Protein AF-A0A354BKN1-F1 (afdb_monomer)

Sequence (120 aa):
EFMAEVVRRTGCGILLDLNNLYVNAVNFHLDPVKFMDAIQPDAVQEIHLAGFDHVGRWLVDTHGQAVYPEVWSLYEWALHHFGPRPTLIEWDTNLPPLAVLLEQASQANAMLGACYATPA

Foldseek 3Di:
DVVQVVCVVPVAADAAELQVLVQCCQQVVHDSLVVLVSHDLVRHAEYEFAHWDDDPSHTHDQSQDQGDPVSVVVLLVNCVPNNQHHYAYGHDHNDDPVVSRVVSVVVSVVSNVVSVVDDD

pLDDT: mean 93.89, std 9.85, range [40.62, 98.56]

Nearest PDB structures (foldseek):
  7dz9-assembly1_A  TM=8.932E-01  e=1.443E-04  Vibrio caribbeanicus ATCC BAA-2122
  8hci-assembly1_D  TM=8.372E-01  e=2.764E-04  Pseudomonas syringae pv. maculicola str. ES4326
  7dz9-assembly2_B  TM=8.930E-01  e=6.866E-04  Vibrio caribbeanicus ATCC BAA-2122
  3stc-assembly1_D  TM=5.142E-01  e=1.376E+00  Neisseria meningitidis MC58
  4mg4-assembly1_A  TM=4.304E-01  e=5.749E+00  Burkholderia cenocepacia J2315

Structure (mmCIF, N/CA/C/O backbone):
data_AF-A0A354BKN1-F1
#
_entry.id   AF-A0A354BKN1-F1
#
loop_
_atom_site.group_PDB
_atom_site.id
_atom_site.type_symbol
_atom_site.label_atom_id
_atom_site.label_alt_id
_atom_site.label_comp_id
_atom_site.label_asym_id
_atom_site.label_entity_id
_atom_site.label_seq_id
_atom_site.pdbx_PDB_ins_code
_atom_site.Cartn_x
_atom_site.Cartn_y
_atom_site.Cartn_z
_atom_site.occupancy
_atom_site.B_iso_or_equiv
_atom_site.auth_seq_id
_atom_site.auth_comp_id
_atom_site.auth_asym_id
_atom_site.auth_atom_id
_atom_site.pdbx_PDB_model_num
ATOM 1 N N . GLU A 1 1 ? -15.680 -10.136 0.153 1.00 79.81 1 GLU A N 1
ATOM 2 C CA . GLU A 1 1 ? -16.467 -11.149 0.902 1.00 79.81 1 GLU A CA 1
ATOM 3 C C . GLU A 1 1 ? -15.607 -11.992 1.842 1.00 79.81 1 GLU A C 1
ATOM 5 O O . GLU A 1 1 ? -15.826 -11.904 3.040 1.00 79.81 1 GLU A O 1
ATOM 10 N N . PHE A 1 2 ? -14.603 -12.738 1.357 1.00 91.38 2 PHE A N 1
ATOM 11 C CA . PHE A 1 2 ? -13.767 -13.594 2.219 1.00 91.38 2 PHE A CA 1
ATOM 12 C C . PHE A 1 2 ? -13.072 -12.837 3.367 1.00 91.38 2 PHE A C 1
ATOM 14 O O . PHE A 1 2 ? -13.314 -13.151 4.528 1.00 91.38 2 PHE A O 1
ATOM 21 N N . MET A 1 3 ? -12.270 -11.809 3.061 1.00 93.31 3 MET A N 1
ATOM 22 C CA . MET A 1 3 ? -11.520 -11.063 4.087 1.00 93.31 3 MET A CA 1
ATOM 23 C C . MET A 1 3 ? -12.432 -10.381 5.111 1.00 93.31 3 MET A C 1
ATOM 25 O O . MET A 1 3 ? -12.196 -10.481 6.311 1.00 93.31 3 MET A O 1
ATOM 29 N N . ALA A 1 4 ? -13.518 -9.758 4.648 1.00 92.00 4 ALA A N 1
ATOM 30 C CA . ALA A 1 4 ? -14.510 -9.136 5.520 1.00 92.00 4 ALA A CA 1
ATOM 31 C C . ALA A 1 4 ? -15.143 -10.148 6.491 1.00 92.00 4 ALA A C 1
ATOM 33 O O . ALA A 1 4 ? -15.324 -9.852 7.671 1.00 92.00 4 ALA A O 1
ATOM 34 N N . GLU A 1 5 ? -15.439 -11.362 6.020 1.00 95.06 5 GLU A N 1
ATOM 35 C CA . GLU A 1 5 ? -16.007 -12.418 6.858 1.00 95.06 5 GLU A CA 1
ATOM 36 C C . GLU A 1 5 ? -14.989 -12.992 7.853 1.00 95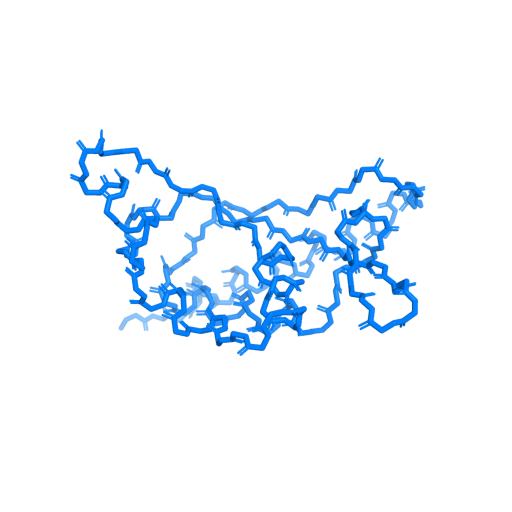.06 5 GLU A C 1
ATOM 38 O O . GLU A 1 5 ? -15.362 -13.302 8.986 1.00 95.06 5 GLU A O 1
ATOM 43 N N . VAL A 1 6 ? -13.710 -13.099 7.468 1.00 95.69 6 VAL A N 1
ATOM 44 C CA . VAL A 1 6 ? -12.626 -13.488 8.385 1.00 95.69 6 VAL A CA 1
ATOM 45 C C . VAL A 1 6 ? -12.541 -12.488 9.534 1.00 95.69 6 VAL A C 1
ATOM 47 O O . VAL A 1 6 ? -12.700 -12.898 10.682 1.00 95.69 6 VAL A O 1
ATOM 50 N N . VAL A 1 7 ? -12.413 -11.191 9.232 1.00 95.62 7 VAL A N 1
ATOM 51 C CA . VAL A 1 7 ? -12.402 -10.119 10.243 1.00 95.62 7 VAL A CA 1
ATOM 52 C C . VAL A 1 7 ? -13.633 -10.191 11.136 1.00 95.62 7 VAL A C 1
ATOM 54 O O . VAL A 1 7 ? -13.516 -10.169 12.358 1.00 95.62 7 VAL A O 1
ATOM 57 N N . ARG A 1 8 ? -14.827 -10.331 10.549 1.00 94.31 8 ARG A N 1
ATOM 58 C CA . ARG A 1 8 ? -16.079 -10.371 11.313 1.00 94.31 8 ARG A CA 1
ATOM 59 C C . ARG A 1 8 ? -16.128 -11.544 12.298 1.00 94.31 8 ARG A C 1
ATOM 61 O O . ARG A 1 8 ? -16.723 -11.415 13.366 1.00 94.31 8 ARG A O 1
ATOM 68 N N . ARG A 1 9 ? -15.560 -12.701 11.941 1.00 96.88 9 ARG A N 1
ATOM 69 C CA . ARG A 1 9 ? -15.580 -13.906 12.790 1.00 96.88 9 ARG A CA 1
ATOM 70 C C . ARG A 1 9 ? -14.491 -13.920 13.851 1.00 96.88 9 ARG A C 1
ATOM 72 O O . ARG A 1 9 ? -14.716 -14.495 14.912 1.00 96.88 9 ARG A O 1
ATOM 79 N N . THR A 1 10 ? -13.324 -13.357 13.558 1.00 96.88 10 THR A N 1
ATOM 80 C CA . THR A 1 10 ? -12.150 -13.453 14.437 1.00 96.88 10 THR A CA 1
ATOM 81 C C . THR A 1 10 ? -11.902 -12.181 15.240 1.00 96.88 10 THR A C 1
ATOM 83 O O . THR A 1 10 ? -11.263 -12.245 16.285 1.00 96.88 10 THR A O 1
ATOM 86 N N . GLY A 1 11 ? -12.381 -11.032 14.756 1.00 94.75 11 GLY A N 1
ATOM 87 C CA . GLY A 1 11 ? -12.031 -9.715 15.280 1.00 94.75 11 GLY A CA 1
ATOM 88 C C . GLY A 1 11 ? -10.586 -9.298 14.986 1.00 94.75 11 GLY A C 1
ATOM 89 O O . GLY A 1 11 ? -10.112 -8.337 15.587 1.00 94.75 11 GLY A O 1
ATOM 90 N N . CYS A 1 12 ? -9.860 -10.011 14.115 1.00 96.38 12 CYS A N 1
ATOM 91 C CA . CYS A 1 12 ? -8.496 -9.627 13.762 1.00 96.38 12 CYS A CA 1
ATOM 92 C C . CYS A 1 12 ? -8.479 -8.381 12.867 1.00 96.38 12 CYS A C 1
ATOM 94 O O . CYS A 1 12 ? -9.401 -8.150 12.084 1.00 96.38 12 CYS A O 1
ATOM 96 N N . GLY A 1 13 ? -7.399 -7.606 12.957 1.00 96.44 13 GLY A N 1
ATOM 97 C CA . GLY A 1 13 ? -7.116 -6.545 11.996 1.00 96.44 13 GLY A CA 1
ATOM 98 C C . GLY A 1 13 ? -6.621 -7.087 10.652 1.00 96.44 13 GLY A C 1
ATOM 99 O O . GLY A 1 13 ? -6.341 -8.278 10.502 1.00 96.44 13 GLY A O 1
ATOM 100 N N . ILE A 1 14 ? -6.498 -6.180 9.689 1.00 97.62 14 ILE A N 1
ATOM 101 C CA . ILE A 1 14 ? -5.946 -6.391 8.355 1.00 97.62 14 ILE A CA 1
ATOM 102 C C . ILE A 1 14 ? -4.712 -5.503 8.207 1.00 97.62 14 ILE A C 1
ATOM 104 O O . ILE A 1 14 ? -4.780 -4.290 8.415 1.00 97.62 14 ILE A O 1
ATOM 108 N N . LEU A 1 15 ? -3.613 -6.120 7.794 1.00 97.69 15 LEU A N 1
ATOM 109 C CA . LEU A 1 15 ? -2.535 -5.448 7.084 1.00 97.69 15 LEU A CA 1
ATOM 110 C C . LEU A 1 15 ? -2.904 -5.505 5.601 1.00 97.69 15 LEU A C 1
ATOM 112 O O . LEU A 1 15 ? -3.073 -6.593 5.044 1.00 97.69 15 LEU A O 1
ATOM 116 N N . LEU A 1 16 ? -3.149 -4.342 5.004 1.00 98.06 16 LEU A N 1
ATOM 117 C CA . LEU A 1 16 ? -3.616 -4.226 3.631 1.00 98.06 16 LEU A CA 1
ATOM 118 C C . LEU A 1 16 ? -2.444 -3.878 2.721 1.00 98.06 16 LEU A C 1
ATOM 120 O O . LEU A 1 16 ? -2.022 -2.729 2.650 1.00 98.06 16 LEU A O 1
ATOM 124 N N . ASP A 1 17 ? -1.957 -4.870 1.994 1.00 98.12 17 ASP A N 1
ATOM 125 C CA . ASP A 1 17 ? -0.985 -4.654 0.932 1.00 98.12 17 ASP A CA 1
ATOM 126 C C . ASP A 1 17 ? -1.700 -4.264 -0.372 1.00 98.12 17 ASP A C 1
ATOM 128 O O . ASP A 1 17 ? -2.468 -5.038 -0.961 1.00 98.12 17 ASP A O 1
ATOM 132 N N . LEU A 1 18 ? -1.457 -3.026 -0.811 1.00 98.44 18 LEU A N 1
ATOM 133 C CA . LEU A 1 18 ? -2.057 -2.472 -2.023 1.00 98.44 18 LEU A CA 1
ATOM 134 C C . LEU A 1 18 ? -1.362 -2.942 -3.302 1.00 98.44 18 LEU A C 1
ATOM 136 O O . LEU A 1 18 ? -2.010 -2.983 -4.352 1.00 98.44 18 LEU A O 1
ATOM 140 N N . ASN A 1 19 ? -0.091 -3.338 -3.226 1.00 98.12 19 ASN A N 1
ATOM 141 C CA . ASN A 1 19 ? 0.619 -3.946 -4.344 1.00 98.12 19 ASN A CA 1
ATOM 142 C C . ASN A 1 19 ? 0.025 -5.324 -4.652 1.00 98.12 19 ASN A C 1
ATOM 144 O O . ASN A 1 19 ? -0.405 -5.577 -5.780 1.00 98.12 19 ASN A O 1
ATOM 148 N N . ASN A 1 20 ? -0.133 -6.161 -3.622 1.00 97.12 20 ASN A N 1
ATOM 149 C CA . ASN A 1 20 ? -0.795 -7.465 -3.723 1.00 97.12 20 ASN A CA 1
ATOM 150 C C . ASN A 1 20 ? -2.214 -7.342 -4.274 1.00 97.12 20 ASN A C 1
ATOM 152 O O . ASN A 1 20 ? -2.631 -8.111 -5.149 1.00 97.12 20 ASN A O 1
ATOM 156 N N . LEU A 1 21 ? -2.972 -6.367 -3.769 1.00 97.62 21 LEU A N 1
ATOM 157 C CA . LEU A 1 21 ? -4.318 -6.100 -4.254 1.00 97.62 21 LEU A CA 1
ATOM 158 C C . LEU A 1 21 ? -4.315 -5.731 -5.744 1.00 97.62 21 LEU A C 1
ATOM 160 O O . LEU A 1 21 ? -5.099 -6.297 -6.508 1.00 97.62 21 LEU A O 1
ATOM 164 N N . TYR A 1 22 ? -3.431 -4.823 -6.166 1.00 98.25 22 TYR A N 1
ATOM 165 C CA . TYR A 1 22 ? -3.334 -4.390 -7.559 1.00 98.25 22 TYR A CA 1
ATOM 166 C C . TYR A 1 22 ? -2.901 -5.526 -8.494 1.00 98.25 22 TYR A C 1
ATOM 168 O O . TYR A 1 22 ? -3.555 -5.772 -9.510 1.00 98.25 22 TYR A O 1
ATOM 176 N N . VAL A 1 23 ? -1.854 -6.272 -8.130 1.00 98.00 23 VAL A N 1
ATOM 177 C CA . VAL A 1 23 ? -1.359 -7.430 -8.892 1.00 98.00 23 VAL A CA 1
ATOM 178 C C . VAL A 1 23 ? -2.477 -8.451 -9.104 1.00 98.00 23 VAL A C 1
ATOM 180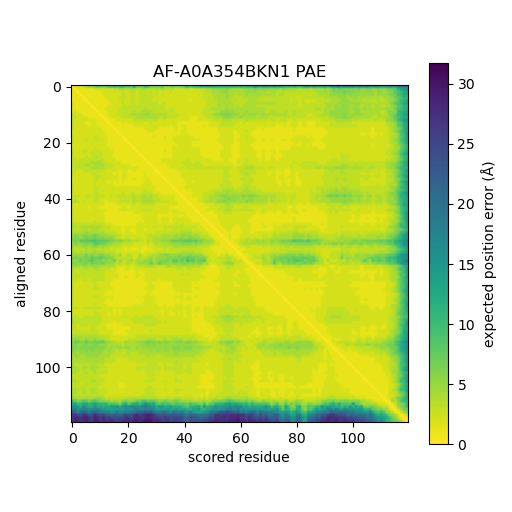 O O . VAL A 1 23 ? -2.719 -8.885 -10.234 1.00 98.00 23 VAL A O 1
ATOM 183 N N . ASN A 1 24 ? -3.214 -8.793 -8.043 1.00 97.38 24 ASN A N 1
ATOM 184 C CA . ASN A 1 24 ? -4.353 -9.705 -8.140 1.00 97.38 24 ASN A CA 1
ATOM 185 C C . ASN A 1 24 ? -5.488 -9.122 -8.991 1.00 97.38 24 ASN A C 1
ATOM 187 O O . ASN A 1 24 ? -6.081 -9.842 -9.797 1.00 97.38 24 ASN A O 1
ATOM 191 N N . ALA A 1 25 ? -5.780 -7.828 -8.854 1.00 97.50 25 ALA A N 1
ATOM 192 C CA . ALA A 1 25 ? -6.816 -7.168 -9.638 1.00 97.50 25 ALA A CA 1
ATOM 193 C C . ALA A 1 25 ? -6.525 -7.209 -11.141 1.00 97.50 25 ALA A C 1
ATOM 195 O O . ALA A 1 25 ? -7.401 -7.582 -11.923 1.00 97.50 25 ALA A O 1
ATOM 196 N N . VAL A 1 26 ? -5.288 -6.919 -11.546 1.00 97.75 26 VAL A N 1
ATOM 197 C CA . VAL A 1 26 ? -4.876 -6.987 -12.954 1.00 97.75 26 VAL A CA 1
ATOM 198 C C . VAL A 1 26 ? -4.899 -8.426 -13.464 1.00 97.75 26 VAL A C 1
ATOM 200 O O . VAL A 1 26 ? -5.499 -8.699 -14.504 1.00 97.75 26 VAL A O 1
ATOM 203 N N . ASN A 1 27 ? -4.292 -9.357 -12.724 1.00 98.06 27 ASN A N 1
ATOM 204 C CA . ASN A 1 27 ? -4.158 -10.748 -13.157 1.00 98.06 27 ASN A CA 1
ATOM 205 C C . ASN A 1 27 ? -5.509 -11.471 -13.278 1.00 98.06 27 ASN A C 1
ATOM 207 O O . ASN A 1 27 ? -5.678 -12.313 -14.161 1.00 98.06 27 ASN A O 1
ATOM 211 N N . PHE A 1 28 ? -6.471 -11.152 -12.409 1.00 96.88 28 PHE A N 1
ATOM 212 C CA . PHE A 1 28 ? -7.772 -11.826 -12.356 1.00 96.88 28 PHE A CA 1
ATOM 213 C C . PHE A 1 28 ? -8.944 -10.960 -12.833 1.00 96.88 28 PHE A C 1
ATOM 215 O O . PHE A 1 28 ? -10.094 -11.379 -12.707 1.00 96.88 28 PHE A O 1
ATOM 222 N N . HIS A 1 29 ? -8.669 -9.783 -13.406 1.00 96.75 29 HIS A N 1
ATOM 223 C CA . HIS A 1 29 ? -9.679 -8.831 -13.883 1.00 96.75 29 HIS A CA 1
ATOM 224 C C . HIS A 1 29 ? -10.709 -8.454 -12.804 1.00 96.75 29 HIS A C 1
ATOM 226 O O . HIS A 1 29 ? -11.919 -8.442 -13.046 1.00 96.75 29 HIS A O 1
ATOM 232 N N . LEU A 1 30 ? -10.217 -8.174 -11.598 1.00 96.06 30 LEU A N 1
ATOM 233 C CA . LEU A 1 30 ? -11.026 -7.745 -10.460 1.00 96.06 30 LEU A CA 1
ATOM 234 C C . LEU A 1 30 ? -10.975 -6.223 -10.305 1.00 96.06 30 LEU A C 1
ATOM 236 O O . LEU A 1 30 ? -10.093 -5.552 -10.834 1.00 96.06 30 LEU A O 1
ATOM 240 N N . ASP A 1 31 ? -11.921 -5.694 -9.537 1.00 97.00 31 ASP A N 1
ATOM 241 C CA . ASP A 1 31 ? -11.950 -4.290 -9.142 1.00 97.00 31 ASP A CA 1
ATOM 242 C C . ASP A 1 31 ? -11.335 -4.141 -7.734 1.00 97.00 31 ASP A C 1
ATOM 244 O O . ASP A 1 31 ? -11.912 -4.655 -6.764 1.00 97.00 31 ASP A O 1
ATOM 248 N N . PRO A 1 32 ? -10.172 -3.474 -7.597 1.00 97.31 32 PRO A N 1
ATOM 249 C CA . PRO A 1 32 ? -9.502 -3.310 -6.310 1.00 97.31 32 PRO A CA 1
ATOM 250 C C . PRO A 1 32 ? -10.257 -2.354 -5.377 1.00 97.31 32 PRO A C 1
ATOM 252 O O . PRO A 1 32 ? -10.256 -2.559 -4.165 1.00 97.31 32 PRO A O 1
ATOM 255 N N . VAL A 1 33 ? -10.959 -1.355 -5.921 1.00 97.12 33 VAL A N 1
ATOM 256 C CA . VAL A 1 33 ? -11.764 -0.414 -5.130 1.00 97.12 33 VAL A CA 1
ATOM 257 C C . VAL A 1 33 ? -12.951 -1.146 -4.523 1.00 97.12 33 VAL A C 1
ATOM 259 O O . VAL A 1 33 ? -13.158 -1.083 -3.315 1.00 97.12 33 VAL A O 1
ATOM 262 N N . LYS A 1 34 ? -13.646 -1.969 -5.318 1.00 96.50 34 LYS A N 1
ATOM 263 C CA . LYS A 1 34 ? -14.740 -2.811 -4.809 1.00 96.50 34 LYS A CA 1
ATOM 264 C C . LYS A 1 34 ? -14.283 -3.780 -3.712 1.00 96.50 34 LYS A C 1
ATOM 266 O O . LYS A 1 34 ? -15.062 -4.108 -2.816 1.00 96.50 34 LYS A O 1
ATOM 271 N N . PHE A 1 35 ? -13.049 -4.285 -3.787 1.00 95.50 35 PHE A N 1
ATOM 272 C CA . PHE A 1 35 ? -12.482 -5.116 -2.724 1.00 95.50 35 PHE A CA 1
ATOM 273 C C . PHE A 1 35 ? -12.299 -4.317 -1.430 1.00 95.50 35 PHE A C 1
ATOM 275 O O . PHE A 1 35 ? -12.716 -4.792 -0.372 1.00 95.50 35 PHE A O 1
ATOM 282 N N . MET A 1 36 ? -11.712 -3.121 -1.517 1.00 96.00 36 MET A N 1
ATOM 283 C CA . MET A 1 36 ? -11.483 -2.258 -0.357 1.00 96.00 36 MET A CA 1
ATOM 284 C C . MET A 1 36 ? -12.793 -1.743 0.254 1.00 96.00 36 MET A C 1
ATOM 286 O O . MET A 1 36 ? -12.944 -1.811 1.469 1.00 96.00 36 MET A O 1
ATOM 290 N N . ASP A 1 37 ? -13.774 -1.359 -0.567 1.00 95.75 37 ASP A N 1
ATOM 291 C CA . ASP A 1 37 ? -15.119 -0.940 -0.130 1.00 95.75 37 ASP A CA 1
ATOM 292 C C . ASP A 1 37 ? -15.860 -2.016 0.679 1.00 95.75 37 ASP A C 1
ATOM 294 O O . ASP A 1 37 ? -16.763 -1.722 1.463 1.00 95.75 37 ASP A O 1
ATOM 298 N N . ALA A 1 38 ? -15.512 -3.290 0.486 1.00 94.19 38 ALA A N 1
ATOM 299 C CA . ALA A 1 38 ? -16.122 -4.393 1.221 1.00 94.19 38 ALA A CA 1
ATOM 300 C C . ALA A 1 38 ? -15.510 -4.606 2.619 1.00 94.19 38 ALA A C 1
ATOM 302 O O . ALA A 1 38 ? -16.005 -5.452 3.372 1.00 94.19 38 ALA A O 1
ATOM 303 N N . ILE A 1 39 ? -14.424 -3.906 2.958 1.00 93.50 39 ILE A N 1
ATOM 304 C CA . ILE A 1 39 ? -13.713 -4.027 4.231 1.00 93.50 39 ILE A CA 1
ATOM 305 C C . ILE A 1 39 ? -14.214 -2.944 5.189 1.00 93.50 39 ILE A C 1
ATOM 307 O O . ILE A 1 39 ? -14.337 -1.781 4.827 1.00 93.50 39 ILE A O 1
ATOM 311 N N . GLN A 1 40 ? -14.488 -3.317 6.442 1.00 92.19 40 GLN A N 1
ATOM 312 C CA . GLN A 1 40 ? -14.826 -2.327 7.467 1.00 92.19 40 GLN A CA 1
ATOM 313 C C . GLN A 1 40 ? -13.615 -1.419 7.722 1.00 92.19 40 GLN A C 1
ATOM 315 O O . GLN A 1 40 ? -12.538 -1.960 7.980 1.00 92.19 40 GLN A O 1
ATOM 320 N N . PRO A 1 41 ? -13.761 -0.082 7.719 1.00 93.75 41 PRO A N 1
ATOM 321 C CA . PRO A 1 41 ? -12.603 0.802 7.799 1.00 93.75 41 PRO A CA 1
ATOM 322 C C . PRO A 1 41 ? -11.703 0.591 9.013 1.00 93.75 41 PRO A C 1
ATOM 324 O O . PRO A 1 41 ? -10.481 0.596 8.893 1.00 93.75 41 PRO A O 1
ATOM 327 N N . ASP A 1 42 ? -12.301 0.304 10.167 1.00 94.44 42 ASP A N 1
ATOM 328 C CA . ASP A 1 42 ? -11.564 0.042 11.404 1.00 94.44 42 ASP A CA 1
ATOM 329 C C . ASP A 1 42 ? -10.844 -1.309 11.416 1.00 94.44 42 ASP A C 1
ATOM 331 O O . ASP A 1 42 ? -10.045 -1.568 12.309 1.00 94.44 42 ASP A O 1
ATOM 335 N N . ALA A 1 43 ? -11.085 -2.183 10.437 1.00 96.81 43 ALA A N 1
ATOM 336 C CA . ALA A 1 43 ? -10.348 -3.431 10.316 1.00 96.81 43 ALA A CA 1
ATOM 337 C C . ALA A 1 43 ? -8.940 -3.214 9.758 1.00 96.81 43 ALA A C 1
ATOM 339 O O . ALA A 1 43 ? -8.045 -3.979 10.103 1.00 96.81 43 ALA A O 1
ATOM 340 N N . VAL A 1 44 ? -8.720 -2.194 8.923 1.00 97.75 44 VAL A N 1
ATOM 341 C CA . VAL A 1 44 ? -7.398 -1.913 8.346 1.00 97.75 44 VAL A CA 1
ATOM 342 C C . VAL A 1 44 ? -6.529 -1.236 9.403 1.00 97.75 44 VAL A C 1
ATOM 344 O O . VAL A 1 44 ? -6.816 -0.131 9.859 1.00 97.75 44 VAL A O 1
ATOM 347 N N . GLN A 1 45 ? -5.471 -1.924 9.823 1.00 97.38 45 GLN A N 1
ATOM 348 C CA . GLN A 1 45 ? -4.569 -1.474 10.886 1.00 97.38 45 GLN A CA 1
ATOM 349 C C . GLN A 1 45 ? -3.227 -0.979 10.344 1.00 97.38 45 GLN A C 1
ATOM 351 O O . GLN A 1 45 ? -2.582 -0.157 10.988 1.00 97.38 45 GLN A O 1
ATOM 356 N N . GLU A 1 46 ? -2.831 -1.441 9.161 1.00 98.19 46 GLU A N 1
ATOM 357 C CA . GLU A 1 46 ? -1.572 -1.093 8.504 1.00 98.19 46 GLU A CA 1
ATOM 358 C C . GLU A 1 46 ? -1.744 -1.203 6.985 1.00 98.19 46 GLU A C 1
ATOM 360 O O . GLU A 1 46 ? -2.540 -2.022 6.516 1.00 98.19 46 GLU A O 1
ATOM 365 N N . ILE A 1 47 ? -1.026 -0.374 6.225 1.00 98.56 47 ILE A N 1
ATOM 366 C CA . ILE A 1 47 ? -1.027 -0.391 4.759 1.00 98.56 47 ILE A CA 1
ATOM 367 C C . ILE A 1 47 ? 0.395 -0.624 4.248 1.00 98.56 47 ILE A C 1
ATOM 369 O O . ILE A 1 47 ? 1.331 0.047 4.681 1.00 98.56 47 ILE A O 1
ATOM 373 N N . HIS A 1 48 ? 0.562 -1.560 3.318 1.00 98.50 48 HIS A N 1
ATOM 374 C CA . HIS A 1 48 ? 1.843 -1.825 2.658 1.00 98.50 48 HIS A CA 1
ATOM 375 C C . HIS A 1 48 ? 1.809 -1.339 1.212 1.00 98.50 48 HIS A C 1
ATOM 377 O O . HIS A 1 48 ? 0.792 -1.456 0.519 1.00 98.50 48 HIS A O 1
ATOM 383 N N . LEU A 1 49 ? 2.928 -0.753 0.787 1.00 98.50 49 LEU A N 1
ATOM 384 C CA . LEU A 1 49 ? 3.155 -0.251 -0.562 1.00 98.50 49 LEU A CA 1
ATOM 385 C C . LEU A 1 49 ? 4.445 -0.847 -1.106 1.00 98.50 49 LEU A C 1
ATOM 387 O O . LEU A 1 49 ? 5.495 -0.731 -0.480 1.00 98.50 49 LEU A O 1
ATOM 391 N N . ALA A 1 50 ? 4.379 -1.399 -2.307 1.00 98.00 50 ALA A N 1
ATOM 392 C CA . ALA A 1 50 ? 5.530 -1.935 -3.013 1.00 98.00 50 ALA A CA 1
ATOM 393 C C . ALA A 1 50 ? 5.347 -1.779 -4.527 1.00 98.00 50 ALA A C 1
ATOM 395 O O . ALA A 1 50 ? 4.323 -1.271 -4.996 1.00 98.00 50 ALA A O 1
ATOM 396 N N . GLY A 1 51 ? 6.361 -2.186 -5.287 1.00 96.44 51 GLY A N 1
ATOM 397 C CA . GLY A 1 51 ? 6.273 -2.363 -6.732 1.00 96.44 51 GLY A CA 1
ATOM 398 C C . GLY A 1 51 ? 6.238 -3.836 -7.143 1.00 96.44 51 GLY A C 1
ATOM 399 O O . GLY A 1 51 ? 6.651 -4.724 -6.397 1.00 96.44 51 GLY A O 1
ATOM 400 N N . PHE A 1 52 ? 5.774 -4.092 -8.364 1.00 96.50 52 PHE A N 1
ATOM 401 C CA . PHE A 1 52 ? 5.688 -5.421 -8.973 1.00 96.50 52 PHE A CA 1
ATOM 402 C C . PHE A 1 52 ? 6.556 -5.513 -10.235 1.00 96.50 52 PHE A C 1
ATOM 404 O O . PHE A 1 52 ? 6.933 -4.502 -10.824 1.00 96.50 52 PHE A O 1
ATOM 411 N N . ASP A 1 53 ? 6.824 -6.735 -10.692 1.00 95.81 53 ASP A N 1
ATOM 412 C CA . ASP A 1 53 ? 7.491 -7.012 -11.965 1.00 95.81 53 ASP A CA 1
ATOM 413 C C . ASP A 1 53 ? 6.503 -7.522 -13.027 1.00 95.81 53 ASP A C 1
ATOM 415 O O . ASP A 1 53 ? 5.432 -8.056 -12.729 1.00 95.81 53 ASP A O 1
ATOM 419 N N . HIS A 1 54 ? 6.899 -7.420 -14.297 1.00 94.81 54 HIS A N 1
ATOM 420 C CA . HIS A 1 54 ? 6.167 -8.002 -15.422 1.00 94.81 54 HIS A CA 1
ATOM 421 C C . HIS A 1 54 ? 6.797 -9.325 -15.870 1.00 94.81 54 HIS A C 1
ATOM 423 O O . HIS A 1 54 ? 7.964 -9.371 -16.262 1.00 94.81 54 HIS A O 1
ATOM 429 N N . VAL A 1 55 ? 5.994 -10.392 -15.919 1.00 94.31 55 VAL A N 1
ATOM 430 C CA . VAL A 1 55 ? 6.385 -11.694 -16.480 1.00 94.31 55 VAL A CA 1
ATOM 431 C C . VAL A 1 55 ? 5.416 -12.077 -17.596 1.00 94.31 55 VAL A C 1
ATOM 433 O O . VAL A 1 55 ? 4.359 -12.685 -17.399 1.00 94.31 55 VAL A O 1
ATOM 436 N N . GLY A 1 56 ? 5.780 -11.688 -18.819 1.00 93.69 56 GLY A N 1
ATOM 437 C CA . GLY A 1 56 ? 4.904 -11.810 -19.980 1.00 93.69 56 GLY A CA 1
ATOM 438 C C . GLY A 1 56 ? 3.666 -10.931 -19.810 1.00 93.69 56 GLY A C 1
ATOM 439 O O . GLY A 1 56 ? 3.777 -9.712 -19.756 1.00 93.69 56 GLY A O 1
ATOM 440 N N . ARG A 1 57 ? 2.485 -11.552 -19.731 1.00 93.12 57 ARG A N 1
ATOM 441 C CA . ARG A 1 57 ? 1.215 -10.839 -19.499 1.00 93.12 57 ARG A CA 1
ATOM 442 C C . ARG A 1 57 ? 0.837 -10.701 -18.022 1.00 93.12 57 ARG A C 1
ATOM 444 O O . ARG A 1 57 ? -0.187 -10.097 -17.732 1.00 93.12 57 ARG A O 1
ATOM 451 N N . TRP A 1 58 ? 1.586 -11.342 -17.130 1.00 96.31 58 TRP A N 1
ATOM 452 C CA . TRP A 1 58 ? 1.263 -11.409 -15.711 1.00 96.31 58 TRP A CA 1
ATOM 453 C C . TRP A 1 58 ? 2.068 -10.377 -14.938 1.00 96.31 58 TRP A C 1
ATOM 455 O O . TRP A 1 58 ? 3.241 -10.150 -15.246 1.00 96.31 58 TRP A O 1
ATOM 465 N N . LEU A 1 59 ? 1.441 -9.797 -13.922 1.00 97.44 59 LEU A N 1
ATOM 466 C CA . LEU A 1 59 ? 2.151 -9.067 -12.883 1.00 97.44 59 LEU A CA 1
ATOM 467 C C . LEU A 1 59 ? 2.582 -10.053 -11.803 1.00 97.44 59 LEU A C 1
ATOM 469 O O . LEU A 1 59 ? 1.819 -10.955 -11.444 1.00 97.44 59 LEU A O 1
ATOM 473 N N . VAL A 1 60 ? 3.802 -9.895 -11.307 1.00 95.00 60 VAL A N 1
ATOM 474 C CA . VAL A 1 60 ? 4.344 -10.716 -10.228 1.00 95.00 60 VAL A CA 1
ATOM 475 C C . VAL A 1 60 ? 4.759 -9.807 -9.094 1.00 95.00 60 VAL A C 1
ATOM 477 O O . VAL A 1 60 ? 5.506 -8.850 -9.276 1.00 95.00 60 VAL A O 1
ATOM 480 N N . ASP A 1 61 ? 4.262 -10.148 -7.922 1.00 92.56 61 ASP A N 1
ATOM 481 C CA . ASP A 1 61 ? 4.553 -9.463 -6.686 1.00 92.56 61 ASP A CA 1
ATOM 482 C C . ASP A 1 61 ? 5.937 -9.867 -6.149 1.00 92.56 61 ASP A C 1
ATOM 484 O O . ASP A 1 61 ? 6.087 -10.840 -5.418 1.00 92.56 61 ASP A O 1
ATOM 488 N N . THR A 1 62 ? 6.984 -9.204 -6.635 1.00 88.94 62 THR A N 1
ATOM 489 C CA . THR A 1 62 ? 8.379 -9.496 -6.255 1.00 88.94 62 THR A CA 1
ATOM 490 C C . THR A 1 62 ? 8.930 -8.541 -5.202 1.00 88.94 62 THR A C 1
ATOM 492 O O . THR A 1 62 ? 10.066 -8.737 -4.756 1.00 88.94 62 THR A O 1
ATOM 495 N N . HIS A 1 63 ? 8.184 -7.477 -4.878 1.00 88.69 63 HIS A N 1
ATOM 496 C CA . HIS A 1 63 ? 8.624 -6.363 -4.034 1.00 88.69 63 HIS A CA 1
ATOM 497 C C . HIS A 1 63 ? 10.039 -5.880 -4.389 1.00 88.69 63 HIS A C 1
ATOM 499 O O . HIS A 1 63 ? 10.871 -5.616 -3.524 1.00 88.69 63 HIS A O 1
ATOM 505 N N . GLY A 1 64 ? 10.348 -5.868 -5.688 1.00 91.81 64 GLY A N 1
ATOM 506 C CA . GLY A 1 64 ? 11.684 -5.588 -6.212 1.00 91.81 64 GLY A CA 1
ATOM 507 C C . GLY A 1 64 ? 11.831 -4.220 -6.865 1.00 91.81 64 GLY A C 1
ATOM 508 O O . GLY A 1 64 ? 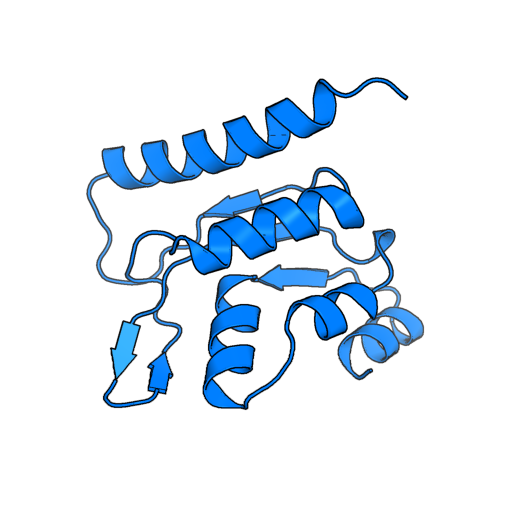12.919 -3.880 -7.329 1.00 91.81 64 GLY A O 1
ATOM 509 N N . GLN A 1 65 ? 10.739 -3.461 -6.937 1.00 95.81 65 GLN A N 1
ATOM 510 C CA . GLN A 1 65 ? 10.628 -2.215 -7.688 1.00 95.81 65 GLN A CA 1
ATOM 511 C C . GLN A 1 65 ? 10.088 -1.094 -6.802 1.00 95.81 65 GLN A C 1
ATOM 513 O O . GLN A 1 65 ? 9.446 -1.341 -5.781 1.00 95.81 65 GLN A O 1
ATOM 518 N N . ALA A 1 66 ? 10.302 0.148 -7.239 1.00 97.56 66 ALA A N 1
ATOM 519 C CA . ALA A 1 66 ? 9.619 1.296 -6.654 1.00 97.56 66 ALA A CA 1
ATOM 520 C C . ALA A 1 66 ? 8.095 1.157 -6.799 1.00 97.56 66 ALA A C 1
ATOM 522 O O . ALA A 1 66 ? 7.601 0.517 -7.730 1.00 97.56 66 ALA A O 1
ATOM 523 N N . VAL A 1 67 ? 7.356 1.791 -5.890 1.00 98.25 67 VAL A N 1
ATOM 524 C CA . VAL A 1 67 ? 5.895 1.753 -5.886 1.00 98.25 67 VAL A CA 1
ATOM 525 C C . VAL A 1 67 ? 5.373 2.402 -7.166 1.00 98.25 67 VAL A C 1
ATOM 527 O O . VAL A 1 67 ? 5.722 3.540 -7.500 1.00 98.25 67 VAL A O 1
ATOM 530 N N . TYR A 1 68 ? 4.536 1.666 -7.891 1.00 97.94 68 TYR A N 1
ATOM 531 C CA . TYR A 1 68 ? 3.995 2.112 -9.169 1.00 97.94 68 TYR A CA 1
ATOM 532 C C . TYR A 1 68 ? 2.893 3.170 -8.990 1.00 97.94 68 TYR A C 1
ATOM 534 O O . TYR A 1 68 ? 2.192 3.159 -7.973 1.00 97.94 68 TYR A O 1
ATOM 542 N N . PRO A 1 69 ? 2.693 4.079 -9.968 1.00 98.12 69 PRO A N 1
ATOM 543 C CA . PRO A 1 69 ? 1.660 5.118 -9.907 1.00 98.12 69 PRO A CA 1
ATOM 544 C C . PRO A 1 69 ? 0.261 4.588 -9.587 1.00 98.12 69 PRO A C 1
ATOM 546 O O . PRO A 1 69 ? -0.477 5.209 -8.830 1.00 98.12 69 PRO A O 1
ATOM 549 N N . GLU A 1 70 ? -0.093 3.423 -10.120 1.00 97.94 70 GLU A N 1
ATOM 550 C CA . GLU A 1 70 ? -1.396 2.802 -9.907 1.00 97.94 70 GLU A CA 1
ATOM 551 C C . GLU A 1 70 ? -1.586 2.355 -8.453 1.00 97.94 70 GLU A C 1
ATOM 553 O O . GLU A 1 70 ? -2.670 2.517 -7.893 1.00 97.94 70 GLU A O 1
ATOM 558 N N . VAL A 1 71 ? -0.519 1.872 -7.809 1.00 98.44 71 VAL A N 1
ATOM 559 C CA . VAL A 1 71 ? -0.525 1.526 -6.380 1.00 98.44 71 VAL A CA 1
ATOM 560 C C . VAL A 1 71 ? -0.603 2.797 -5.527 1.00 98.44 71 VAL A C 1
ATOM 562 O O . VAL A 1 71 ? -1.361 2.833 -4.559 1.00 98.44 71 VAL A O 1
ATOM 565 N N . TRP A 1 72 ? 0.076 3.882 -5.923 1.00 98.56 72 TRP A N 1
ATOM 566 C CA . TRP A 1 72 ? -0.086 5.194 -5.278 1.00 98.56 72 TRP A CA 1
ATOM 567 C C . TRP A 1 72 ? -1.518 5.736 -5.383 1.00 98.56 72 TRP A C 1
ATOM 569 O O . TRP A 1 72 ? -2.025 6.302 -4.416 1.00 98.56 72 TRP A O 1
ATOM 579 N N . SER A 1 73 ? -2.200 5.540 -6.514 1.00 98.38 73 SER A N 1
ATOM 580 C CA . SER A 1 73 ? -3.612 5.920 -6.659 1.00 98.38 73 SER A CA 1
ATOM 581 C C . SER A 1 73 ? -4.530 5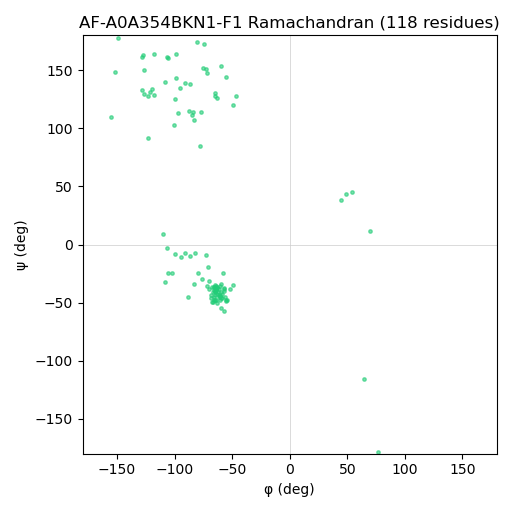.103 -5.745 1.00 98.38 73 SER A C 1
ATOM 583 O O . SER A 1 73 ? -5.452 5.659 -5.147 1.00 98.38 73 SER A O 1
ATOM 585 N N . LEU A 1 74 ? -4.270 3.799 -5.582 1.00 98.50 74 LEU A N 1
ATOM 586 C CA . LEU A 1 74 ? -4.988 2.995 -4.587 1.00 98.50 74 LEU A CA 1
ATOM 587 C C . LEU A 1 74 ? -4.704 3.475 -3.165 1.00 98.50 74 LEU A C 1
ATOM 589 O O . LEU A 1 74 ? -5.606 3.460 -2.333 1.00 98.50 74 LEU A O 1
ATOM 593 N N . TYR A 1 75 ? -3.480 3.923 -2.891 1.00 98.50 75 TYR A N 1
ATOM 594 C CA . TYR A 1 75 ? -3.110 4.448 -1.584 1.00 98.50 75 TYR A CA 1
ATOM 595 C C . TYR A 1 75 ? -3.842 5.744 -1.250 1.00 98.50 75 TYR A C 1
ATOM 597 O O . TYR A 1 75 ? -4.400 5.862 -0.163 1.00 98.50 75 TYR A O 1
ATOM 605 N N . GLU A 1 76 ? -3.922 6.684 -2.193 1.00 97.88 76 GLU A N 1
ATOM 606 C CA . GLU A 1 76 ? -4.734 7.894 -2.038 1.00 97.88 76 GLU A CA 1
ATOM 607 C C . GLU A 1 76 ? -6.193 7.544 -1.712 1.00 97.88 76 GLU A C 1
ATOM 609 O O . GLU A 1 76 ? -6.754 8.037 -0.731 1.00 97.88 76 GLU A O 1
ATOM 614 N N . TRP A 1 77 ? -6.784 6.622 -2.477 1.00 97.50 77 TRP A N 1
ATOM 615 C CA . TRP A 1 77 ? -8.142 6.145 -2.222 1.00 97.50 77 TRP A CA 1
ATOM 616 C C . TRP A 1 77 ? -8.278 5.516 -0.827 1.00 97.50 77 TRP A C 1
ATOM 618 O O . TRP A 1 77 ? 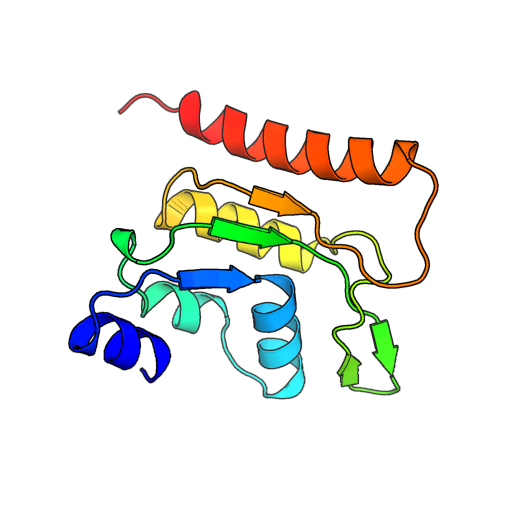-9.209 5.834 -0.084 1.00 97.50 77 TRP A O 1
ATOM 628 N N . ALA A 1 78 ? -7.327 4.659 -0.445 1.00 97.69 78 ALA A N 1
ATOM 629 C CA . ALA A 1 78 ? -7.311 3.972 0.842 1.00 97.69 78 ALA A CA 1
ATOM 630 C C . ALA A 1 78 ? -7.222 4.962 2.009 1.00 97.69 78 ALA A C 1
ATOM 632 O O . ALA A 1 78 ? -7.938 4.799 2.992 1.00 97.69 78 ALA A O 1
ATOM 633 N N . LEU A 1 79 ? -6.415 6.019 1.891 1.00 97.00 79 LEU A N 1
ATOM 634 C CA . LEU A 1 79 ? -6.333 7.073 2.902 1.00 97.00 79 LEU A CA 1
ATOM 635 C C . LEU A 1 79 ? -7.647 7.847 3.044 1.00 97.00 79 LEU A C 1
ATOM 637 O O . LEU A 1 79 ? -8.062 8.148 4.163 1.00 97.00 79 LEU A O 1
ATOM 641 N N . HIS A 1 80 ? -8.327 8.137 1.932 1.00 94.94 80 HIS A N 1
ATOM 642 C CA . HIS A 1 80 ? -9.637 8.790 1.964 1.00 94.94 80 HIS A CA 1
ATOM 643 C C . HIS A 1 80 ? -10.723 7.919 2.605 1.00 94.94 80 HIS A C 1
ATOM 645 O O . HIS A 1 80 ? -11.591 8.449 3.298 1.00 94.94 80 HIS A O 1
ATOM 651 N N . HIS A 1 81 ? -10.686 6.604 2.383 1.00 95.44 81 HIS A N 1
ATOM 652 C CA . HIS A 1 81 ? -11.722 5.688 2.860 1.00 95.44 81 HIS A CA 1
ATOM 653 C C . HIS A 1 81 ? -11.459 5.162 4.281 1.00 95.44 81 HIS A C 1
ATOM 655 O O . HIS A 1 81 ? -12.362 5.127 5.116 1.00 95.44 81 HIS A O 1
ATOM 661 N N . PHE A 1 82 ? -10.224 4.750 4.573 1.00 95.88 82 PHE A N 1
ATOM 662 C CA . PHE A 1 82 ? -9.831 4.136 5.848 1.00 95.88 82 PHE A CA 1
ATOM 663 C C . PHE A 1 82 ? -9.268 5.131 6.867 1.00 95.88 82 PHE A C 1
ATOM 665 O O . PHE A 1 82 ? -9.086 4.769 8.038 1.00 95.88 82 PHE A O 1
ATOM 672 N N . GLY A 1 83 ? -8.998 6.365 6.436 1.00 94.88 83 GLY A N 1
ATOM 673 C CA . GLY A 1 83 ? -8.262 7.357 7.208 1.00 94.88 83 GLY A CA 1
ATOM 674 C C . GLY A 1 83 ? -6.752 7.088 7.218 1.00 94.88 83 GLY A C 1
ATOM 675 O O . GLY A 1 83 ? -6.273 6.126 6.612 1.00 94.88 83 GLY A O 1
ATOM 676 N N . PRO A 1 84 ? -5.973 7.927 7.922 1.00 95.62 84 PRO A N 1
ATOM 677 C CA . PRO A 1 84 ? -4.534 7.734 8.031 1.00 95.62 84 PRO A CA 1
ATOM 678 C C . PRO A 1 84 ? -4.218 6.442 8.794 1.00 95.62 84 PRO A C 1
ATOM 680 O O . PRO A 1 84 ? -4.688 6.237 9.915 1.00 95.62 84 PRO A O 1
ATOM 683 N N . ARG A 1 85 ? -3.383 5.583 8.201 1.00 96.44 85 ARG A N 1
ATOM 684 C CA . ARG A 1 85 ? -2.903 4.333 8.807 1.00 96.44 85 ARG A CA 1
ATOM 685 C C . ARG A 1 85 ? -1.375 4.271 8.775 1.00 96.44 85 ARG A C 1
ATOM 687 O O . ARG A 1 85 ? -0.773 4.838 7.857 1.00 96.44 85 ARG A O 1
ATOM 694 N N . PRO A 1 86 ? -0.732 3.596 9.749 1.00 97.06 86 PRO A N 1
ATOM 695 C CA . PRO A 1 86 ? 0.674 3.224 9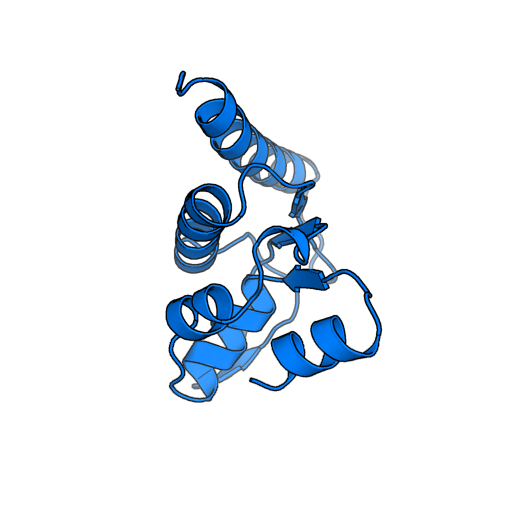.636 1.00 97.06 86 PRO A CA 1
ATOM 696 C C . PRO A 1 86 ? 0.938 2.617 8.260 1.00 97.06 86 PRO A C 1
ATOM 698 O O . PRO A 1 86 ? 0.197 1.737 7.823 1.00 97.06 86 PRO A O 1
ATOM 701 N N . THR A 1 87 ? 1.940 3.150 7.565 1.00 98.06 87 THR A N 1
ATOM 702 C CA . THR A 1 87 ? 2.241 2.764 6.189 1.00 98.06 87 THR A CA 1
ATOM 703 C C . THR A 1 87 ? 3.707 2.400 6.061 1.00 98.06 87 THR A C 1
ATOM 705 O O . THR A 1 87 ? 4.574 3.137 6.539 1.00 98.06 87 THR A O 1
ATOM 708 N N . LEU A 1 88 ? 3.968 1.271 5.409 1.00 97.94 88 LEU A N 1
ATOM 709 C CA . LEU A 1 88 ? 5.302 0.736 5.182 1.00 97.94 88 LEU A CA 1
ATOM 710 C C . LEU A 1 88 ? 5.565 0.618 3.677 1.00 97.94 88 LEU A C 1
ATOM 712 O O . LEU A 1 88 ? 4.719 0.135 2.928 1.00 97.94 88 LEU A O 1
ATOM 716 N N . ILE A 1 89 ? 6.745 1.075 3.249 1.00 98.00 89 ILE A N 1
ATOM 717 C CA . ILE A 1 89 ? 7.278 0.761 1.920 1.00 98.00 89 ILE A CA 1
ATOM 718 C C . ILE A 1 89 ? 7.981 -0.592 2.030 1.00 98.00 89 ILE A C 1
ATOM 720 O O . ILE A 1 89 ? 8.999 -0.692 2.720 1.00 98.00 89 ILE A O 1
ATOM 724 N N . GLU A 1 90 ? 7.421 -1.616 1.398 1.00 96.56 90 GLU A N 1
ATOM 725 C CA . GLU A 1 90 ? 7.942 -2.982 1.415 1.00 96.56 90 GLU A CA 1
ATOM 726 C C . GLU A 1 90 ? 8.900 -3.205 0.240 1.00 96.56 90 GLU A C 1
ATOM 728 O O . GLU A 1 90 ? 8.683 -2.709 -0.869 1.00 96.56 90 GLU A O 1
ATOM 733 N N . TRP A 1 91 ? 10.007 -3.905 0.508 1.00 96.12 91 TRP A N 1
ATOM 734 C CA . TRP A 1 91 ? 11.053 -4.157 -0.481 1.00 96.12 91 TRP A CA 1
ATOM 735 C C . TRP A 1 91 ? 11.853 -5.422 -0.134 1.00 96.12 91 TRP A C 1
ATOM 737 O O . TRP A 1 91 ? 12.655 -5.413 0.803 1.00 96.12 91 TRP A O 1
ATOM 747 N N . ASP A 1 92 ? 11.690 -6.487 -0.924 1.00 92.56 92 ASP A N 1
ATOM 748 C CA . ASP A 1 92 ? 12.261 -7.816 -0.637 1.00 92.56 92 ASP A CA 1
ATOM 749 C C . ASP A 1 92 ? 13.427 -8.196 -1.553 1.00 92.56 92 ASP A C 1
ATOM 751 O O . ASP A 1 92 ? 14.349 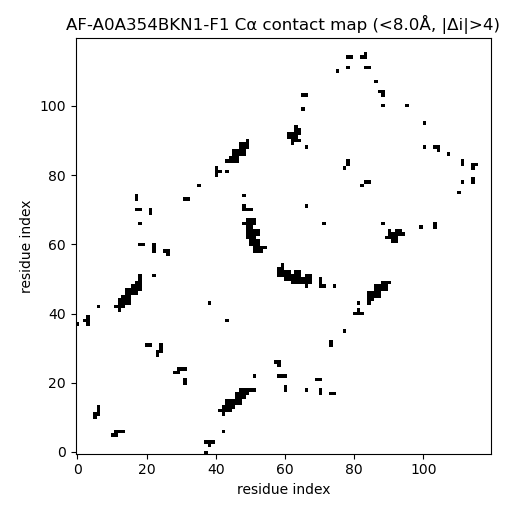-8.914 -1.153 1.00 92.56 92 ASP A O 1
ATOM 755 N N . THR A 1 93 ? 13.401 -7.736 -2.805 1.00 91.25 93 THR A N 1
ATOM 756 C CA . THR A 1 93 ? 14.384 -8.119 -3.828 1.00 91.25 93 THR A CA 1
ATOM 757 C C . THR A 1 93 ? 15.007 -6.892 -4.490 1.00 91.25 93 THR A C 1
ATOM 759 O O . THR A 1 93 ? 14.505 -5.784 -4.360 1.00 91.25 93 THR A O 1
ATOM 762 N N . ASN A 1 94 ? 16.146 -7.049 -5.176 1.00 91.62 94 ASN A N 1
ATOM 763 C CA . ASN A 1 94 ? 16.804 -5.956 -5.917 1.00 91.62 94 ASN A CA 1
ATOM 764 C C . ASN A 1 94 ? 16.974 -4.649 -5.110 1.00 91.62 94 ASN A C 1
ATOM 766 O O . ASN A 1 94 ? 16.724 -3.561 -5.627 1.00 91.62 94 ASN A O 1
ATOM 770 N N . LEU A 1 95 ? 17.385 -4.768 -3.841 1.00 94.94 95 LEU A N 1
ATOM 771 C CA . LEU A 1 95 ? 17.433 -3.652 -2.893 1.00 94.94 95 LEU A CA 1
ATOM 772 C C . LEU A 1 95 ? 18.157 -2.424 -3.493 1.00 94.94 95 LEU A C 1
ATOM 774 O O . LEU A 1 95 ? 19.341 -2.523 -3.842 1.00 94.94 95 LEU A O 1
ATOM 778 N N . PRO A 1 96 ? 17.483 -1.266 -3.610 1.00 95.81 96 PRO A N 1
ATOM 779 C CA . PRO A 1 96 ? 18.045 -0.073 -4.218 1.00 95.81 96 PRO A CA 1
ATOM 780 C C . PRO A 1 96 ? 18.954 0.665 -3.224 1.00 95.81 96 PRO A C 1
ATOM 782 O O . PRO A 1 96 ? 19.015 0.338 -2.034 1.00 95.81 96 PRO A O 1
ATOM 785 N N . PRO A 1 97 ? 19.638 1.731 -3.668 1.00 97.88 97 PRO A N 1
ATOM 786 C CA . PRO A 1 97 ? 20.274 2.662 -2.749 1.00 97.88 97 PRO A CA 1
ATOM 787 C C . PRO A 1 97 ? 19.270 3.231 -1.738 1.00 97.88 97 PRO A C 1
ATOM 789 O O . PRO A 1 97 ? 18.139 3.563 -2.092 1.00 97.88 97 PRO A O 1
ATOM 792 N N . LEU A 1 98 ? 19.723 3.449 -0.499 1.00 97.31 98 LEU A N 1
ATOM 793 C CA . LEU A 1 98 ? 18.908 3.992 0.598 1.00 97.31 98 LEU A CA 1
ATOM 794 C C . LEU A 1 98 ? 18.136 5.266 0.216 1.00 97.31 98 LEU A C 1
ATOM 796 O O . LEU A 1 98 ? 17.016 5.462 0.672 1.00 97.31 98 LEU A O 1
ATOM 800 N N . ALA A 1 99 ? 18.713 6.120 -0.632 1.00 98.25 99 ALA A N 1
ATOM 801 C CA . ALA A 1 99 ? 18.068 7.350 -1.088 1.00 98.25 99 ALA A CA 1
ATOM 802 C C . ALA A 1 99 ? 16.707 7.098 -1.763 1.00 98.25 99 ALA A C 1
ATOM 804 O O . ALA A 1 99 ? 15.777 7.862 -1.529 1.00 98.25 99 ALA A O 1
ATOM 805 N N . VAL A 1 100 ? 16.571 6.007 -2.524 1.00 97.75 100 VAL A N 1
ATOM 806 C CA . VAL A 1 100 ? 15.310 5.629 -3.182 1.00 97.75 100 VAL A CA 1
ATOM 807 C C . VAL A 1 100 ? 14.269 5.210 -2.144 1.00 97.75 100 VAL A C 1
ATOM 809 O O . VAL A 1 100 ? 13.123 5.643 -2.209 1.00 97.75 100 VAL A O 1
ATOM 812 N N . LEU A 1 101 ? 14.674 4.424 -1.141 1.00 97.44 101 LEU A N 1
ATOM 813 C CA . LEU A 1 101 ? 13.785 4.015 -0.046 1.00 97.44 101 LEU A CA 1
ATOM 814 C C . LEU A 1 101 ? 13.259 5.235 0.722 1.00 97.44 101 LEU A C 1
ATOM 816 O O . LEU A 1 101 ? 12.069 5.332 1.013 1.00 97.44 101 LEU A O 1
ATOM 820 N N . LEU A 1 102 ? 14.148 6.188 1.016 1.00 98.06 102 LEU A N 1
ATOM 821 C CA . LEU A 1 102 ? 13.794 7.428 1.706 1.00 98.06 102 LEU A CA 1
ATOM 822 C C . LEU A 1 102 ? 12.864 8.313 0.870 1.00 98.06 102 LEU A C 1
ATOM 824 O O . LEU A 1 102 ? 11.966 8.935 1.430 1.00 98.06 102 LEU A O 1
ATOM 828 N N . GLU A 1 103 ? 13.051 8.358 -0.449 1.00 98.38 103 GLU A N 1
ATOM 829 C CA . GLU A 1 103 ? 12.168 9.091 -1.359 1.00 98.38 103 GLU A CA 1
ATOM 830 C C . GLU A 1 103 ? 10.749 8.508 -1.353 1.00 98.38 103 GLU A C 1
ATOM 832 O O . GLU A 1 103 ? 9.789 9.243 -1.114 1.00 98.38 103 GLU A O 1
ATOM 837 N N . GLN A 1 104 ? 10.612 7.186 -1.513 1.00 98.19 104 GLN A N 1
ATOM 838 C CA . GLN A 1 104 ? 9.311 6.504 -1.470 1.00 98.19 104 GLN A CA 1
ATOM 839 C C . GLN A 1 104 ? 8.619 6.693 -0.109 1.00 98.19 104 GLN A C 1
ATOM 841 O O . GLN A 1 104 ? 7.437 7.035 -0.045 1.00 98.19 104 GLN A O 1
ATOM 846 N N . ALA A 1 105 ? 9.366 6.556 0.992 1.00 98.12 105 ALA A N 1
ATOM 847 C CA . ALA A 1 105 ? 8.836 6.785 2.335 1.00 98.12 105 ALA A CA 1
ATOM 848 C C . ALA A 1 105 ? 8.415 8.251 2.551 1.00 98.12 105 ALA A C 1
ATOM 850 O O . ALA A 1 105 ? 7.379 8.524 3.160 1.00 98.12 105 ALA A O 1
ATOM 851 N N . SER A 1 106 ? 9.186 9.210 2.025 1.00 98.12 106 SER A N 1
ATOM 852 C CA . SER A 1 106 ? 8.834 10.631 2.077 1.00 98.12 106 SER A CA 1
ATOM 853 C C . SER A 1 106 ? 7.560 10.932 1.288 1.00 98.12 106 SER A C 1
ATOM 855 O O . SER A 1 106 ? 6.754 11.745 1.738 1.00 98.12 106 SER A O 1
ATOM 857 N N . GLN A 1 107 ? 7.357 10.283 0.139 1.00 98.06 107 GLN A N 1
ATOM 858 C CA . GLN A 1 107 ? 6.139 10.430 -0.656 1.00 98.06 107 GLN A CA 1
ATOM 859 C C . GLN A 1 107 ? 4.912 9.909 0.106 1.00 98.06 107 GLN A C 1
ATOM 861 O O . GLN A 1 107 ? 3.924 10.636 0.233 1.00 98.06 107 GLN A O 1
ATOM 866 N N . ALA A 1 108 ? 4.995 8.712 0.697 1.00 97.75 108 ALA A N 1
ATOM 867 C CA . ALA A 1 108 ? 3.919 8.169 1.529 1.00 97.75 108 ALA A CA 1
ATOM 868 C C . ALA A 1 108 ? 3.594 9.080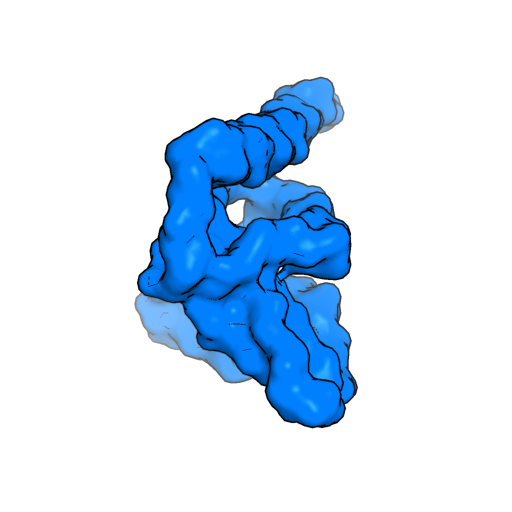 2.727 1.00 97.75 108 ALA A C 1
ATOM 870 O O . ALA A 1 108 ? 2.423 9.344 3.009 1.00 97.75 108 ALA A O 1
ATOM 871 N N . ASN A 1 109 ? 4.623 9.621 3.391 1.00 96.81 109 ASN A N 1
ATOM 872 C CA . ASN A 1 109 ? 4.457 10.571 4.493 1.00 96.81 109 ASN A CA 1
ATOM 873 C C . ASN A 1 109 ? 3.812 11.889 4.058 1.00 96.81 109 ASN A C 1
ATOM 875 O O . ASN A 1 109 ? 3.010 12.443 4.808 1.00 96.81 109 ASN A O 1
ATOM 879 N N . ALA A 1 110 ? 4.137 12.402 2.870 1.00 96.81 110 ALA A N 1
ATOM 880 C CA . ALA A 1 110 ? 3.512 13.616 2.351 1.00 96.81 110 ALA A CA 1
ATOM 881 C C . ALA A 1 110 ? 2.004 13.415 2.126 1.00 96.81 110 ALA A C 1
ATOM 883 O O . ALA A 1 110 ? 1.207 14.269 2.518 1.00 96.81 110 ALA A O 1
ATOM 884 N N . MET A 1 111 ? 1.610 12.262 1.573 1.00 96.62 111 MET A N 1
ATOM 885 C CA . MET A 1 111 ? 0.200 11.902 1.381 1.00 96.62 111 MET A CA 1
ATOM 886 C C . MET A 1 111 ? -0.531 11.731 2.722 1.00 96.62 111 MET A C 1
ATOM 888 O O . MET A 1 111 ? -1.606 12.298 2.903 1.00 96.62 111 MET A O 1
ATOM 892 N N . LEU A 1 112 ? 0.084 11.057 3.705 1.00 93.88 112 LEU A N 1
ATOM 893 C CA . LEU A 1 112 ? -0.458 10.968 5.072 1.00 93.88 112 LEU A CA 1
ATOM 894 C C . LEU A 1 112 ? -0.629 12.346 5.714 1.00 93.88 112 LEU A C 1
ATOM 896 O O . LEU A 1 112 ? -1.665 12.635 6.309 1.00 93.88 112 LEU A O 1
ATOM 900 N N . GLY A 1 113 ? 0.389 13.201 5.589 1.00 87.12 113 GLY A N 1
ATOM 901 C CA . GLY A 1 113 ? 0.401 14.568 6.106 1.00 87.12 113 GLY A CA 1
ATOM 902 C C . GLY A 1 113 ? -0.749 15.415 5.566 1.00 87.12 113 GLY A C 1
ATOM 903 O O . GLY A 1 113 ? -1.368 16.163 6.323 1.00 87.12 113 GLY A O 1
ATOM 904 N N . ALA A 1 114 ? -1.073 15.259 4.279 1.00 79.00 114 ALA A N 1
ATOM 905 C CA . ALA A 1 114 ? -2.195 15.946 3.650 1.00 79.00 114 ALA A CA 1
ATOM 906 C C . ALA A 1 114 ? -3.546 15.546 4.269 1.00 79.00 114 ALA A C 1
ATOM 908 O O . ALA A 1 114 ? -4.392 16.415 4.473 1.00 79.00 114 ALA A O 1
ATOM 909 N N . CYS A 1 115 ? -3.731 14.279 4.662 1.00 75.38 115 CYS A N 1
ATOM 910 C CA . CYS A 1 115 ? -4.962 13.831 5.322 1.00 75.38 115 CYS A CA 1
ATOM 911 C C . CYS A 1 115 ? -5.194 14.518 6.674 1.00 75.38 115 CYS A C 1
ATOM 913 O O . CYS A 1 115 ? -6.331 14.867 6.989 1.00 75.38 115 CYS A O 1
ATOM 915 N N . TYR A 1 116 ? -4.131 14.772 7.447 1.00 65.38 116 TYR A N 1
ATOM 916 C CA . TYR A 1 116 ? -4.224 15.495 8.723 1.00 65.38 116 TYR A CA 1
ATOM 917 C C . TYR A 1 116 ? -4.522 16.994 8.561 1.00 65.38 116 TYR A C 1
ATOM 919 O O . TYR A 1 116 ? -4.952 17.636 9.519 1.00 65.38 116 TYR A O 1
ATOM 927 N N . ALA A 1 117 ? -4.278 17.566 7.378 1.00 58.88 117 ALA A N 1
ATOM 928 C CA . ALA A 1 117 ? -4.460 18.992 7.107 1.00 58.88 117 ALA A CA 1
ATOM 929 C C . ALA A 1 117 ? -5.891 19.363 6.684 1.00 58.88 117 ALA A C 1
ATOM 931 O O . ALA A 1 117 ? -6.210 20.549 6.623 1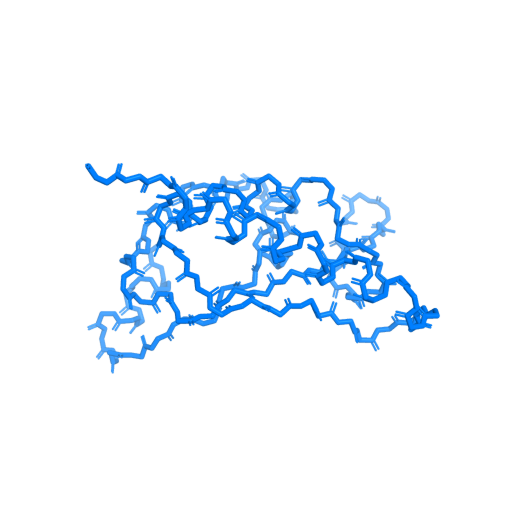.00 58.88 117 ALA A O 1
ATOM 932 N N . THR A 1 118 ? -6.751 18.379 6.410 1.00 46.00 118 THR A N 1
ATOM 933 C CA . THR A 1 118 ? -8.179 18.583 6.127 1.00 46.00 118 THR A CA 1
ATOM 934 C C . THR A 1 118 ? -8.944 18.687 7.452 1.00 46.00 118 THR A C 1
ATOM 936 O O . THR A 1 118 ? -9.095 17.669 8.131 1.00 46.00 118 THR A O 1
ATOM 939 N N . PRO A 1 119 ? -9.420 19.875 7.875 1.00 40.62 119 PRO A N 1
ATOM 940 C CA . PRO A 1 119 ? -10.286 19.975 9.041 1.00 40.62 119 PRO A CA 1
ATOM 941 C C . PRO A 1 119 ? -11.668 19.411 8.690 1.00 40.62 119 PRO A C 1
ATOM 943 O O . PRO A 1 119 ? -12.116 19.538 7.548 1.00 40.62 119 PRO A O 1
ATOM 946 N N . ALA A 1 120 ? -12.326 18.808 9.681 1.00 43.81 120 ALA A N 1
ATOM 947 C CA . ALA A 1 120 ? -13.757 18.511 9.636 1.00 43.81 120 ALA A CA 1
ATOM 948 C C . ALA A 1 120 ? -14.604 19.793 9.547 1.00 43.81 120 ALA A C 1
ATOM 950 O O . ALA A 1 120 ? -14.161 20.833 10.095 1.00 43.81 120 ALA A O 1
#

Secondary structure (DSSP, 8-state):
-HHHHHHHHH---EEEEHHHHHHHHHHHT--HHHHHHTS-GGGEEEEEE---EEETTEEE--S-SPPPHHHHHHHHHHHHHH-S--EEE---SS---HHHHHHHHHHHHHHHHHHHTS--

Solvent-accessible surface area (backbone atoms only — not comparable to full-atom values): 6834 Å² total; per-residue (Å²): 104,69,68,39,50,49,31,72,75,69,70,50,70,34,76,46,46,42,34,60,42,48,38,49,16,67,67,67,74,49,61,54,64,64,56,54,73,55,42,60,45,87,34,55,61,31,38,36,41,25,10,61,45,79,59,89,94,36,60,40,87,54,23,44,40,71,65,41,72,71,39,54,52,49,46,56,52,44,38,74,69,50,40,85,57,59,71,46,77,48,74,78,32,77,81,71,64,67,68,58,57,52,50,56,49,49,52,54,49,52,56,48,53,54,61,75,69,59,77,132

Mean predicted aligned error: 3.66 Å

Radius of gyration: 14.65 Å; Cα contacts (8 Å, |Δi|>4): 171; chains: 1; bounding box: 37×34×35 Å